Protein AF-A0A836YU12-F1 (afdb_monomer_lite)

Secondary structure (DSSP, 8-state):
-HHHHHHHHHHHHHHHHHHSS--HHHHHHHHHHHHHHHHHHHHHHHT----HHHHHHHHHHS-HHHHHHHHHHHHHHHHTT-S---EEETTEEE-

Radius of gyration: 13.33 Å; chains: 1; bounding box: 33×22×37 Å

Foldseek 3Di:
DVLLVLLLVLLLVLLLLVPDPDDPVVSVQVNVVSLVVSQVVVCVVVVHDDDSVRSVVCSVPPDPVSNVVSNVVSVVCVVVVNHDDWDQDPNDTDD

pLDDT: mean 92.49, std 4.9, range [66.62, 97.06]

Sequence (95 aa):
MFNDKIVFNYMYNLWVAVYSDLSDADVEEIGQVLLKNSKEEYNSQNDQNITDDDFIDMISEYSEDIREQAVSEAEEDIKKHRAPKFKKVDGKWNI

Structure (mmCIF, N/CA/C/O backbone):
data_AF-A0A836YU12-F1
#
_entry.id   AF-A0A836YU12-F1
#
loop_
_atom_site.group_PDB
_atom_site.id
_atom_site.type_symbol
_atom_site.label_atom_id
_atom_site.label_alt_id
_atom_site.label_comp_id
_atom_site.label_asym_id
_atom_site.label_entity_id
_atom_site.label_seq_id
_atom_site.pdbx_PDB_ins_code
_atom_site.Cartn_x
_atom_site.Cartn_y
_atom_site.Cartn_z
_atom_site.occupancy
_atom_site.B_iso_or_equiv
_atom_site.auth_seq_id
_atom_site.auth_comp_id
_atom_site.auth_asym_id
_atom_site.auth_atom_id
_atom_site.pdbx_PDB_model_num
ATOM 1 N N . MET A 1 1 ? -17.631 3.629 -2.022 1.00 66.62 1 MET A N 1
ATOM 2 C CA . MET A 1 1 ? -17.627 3.851 -0.560 1.00 66.62 1 MET A CA 1
ATOM 3 C C . MET A 1 1 ? -16.242 4.318 -0.132 1.00 66.62 1 MET A C 1
ATOM 5 O O . MET A 1 1 ? -15.282 4.069 -0.843 1.00 66.62 1 MET A O 1
ATOM 9 N N . PHE A 1 2 ? -16.117 5.036 0.984 1.00 78.00 2 PHE A N 1
ATOM 10 C CA . PHE A 1 2 ? -14.833 5.585 1.443 1.00 78.00 2 PHE A CA 1
ATOM 11 C C . PHE A 1 2 ? -13.774 4.490 1.701 1.00 78.00 2 PHE A C 1
ATOM 13 O O . PHE A 1 2 ? -12.633 4.625 1.270 1.00 78.00 2 PHE A O 1
ATOM 20 N N . ASN A 1 3 ? -14.191 3.363 2.285 1.00 89.69 3 ASN A N 1
ATOM 21 C CA . ASN A 1 3 ? -13.321 2.211 2.528 1.00 89.69 3 ASN A CA 1
ATOM 22 C C . ASN A 1 3 ? -12.827 1.556 1.224 1.00 89.69 3 ASN A C 1
ATOM 24 O O . ASN A 1 3 ? -11.670 1.152 1.169 1.00 89.69 3 ASN A O 1
ATOM 28 N N . ASP A 1 4 ? -13.624 1.566 0.143 1.00 93.50 4 ASP A N 1
ATOM 29 C CA . ASP A 1 4 ? -13.188 1.053 -1.169 1.00 93.50 4 ASP A CA 1
ATOM 30 C C . ASP A 1 4 ? -11.943 1.783 -1.662 1.00 93.50 4 ASP A C 1
ATOM 32 O O . ASP A 1 4 ? -11.049 1.162 -2.218 1.00 93.50 4 ASP A O 1
ATOM 36 N N . LYS A 1 5 ? -11.856 3.098 -1.428 1.00 94.56 5 LYS A N 1
ATOM 37 C CA . LYS A 1 5 ? -10.702 3.898 -1.845 1.00 94.56 5 LYS A CA 1
ATOM 38 C C . LYS A 1 5 ? -9.440 3.509 -1.078 1.00 94.56 5 LYS A C 1
ATOM 40 O O . LYS A 1 5 ? -8.372 3.450 -1.677 1.00 94.56 5 LYS A O 1
ATOM 45 N N . ILE A 1 6 ? -9.557 3.254 0.225 1.00 94.94 6 ILE A N 1
ATOM 46 C CA . ILE A 1 6 ? -8.421 2.832 1.055 1.00 94.94 6 ILE A CA 1
ATOM 47 C C . ILE A 1 6 ? -7.926 1.463 0.589 1.00 94.94 6 ILE A C 1
ATOM 49 O O . ILE A 1 6 ? -6.736 1.305 0.321 1.00 94.94 6 ILE A O 1
ATOM 53 N N . VAL A 1 7 ? -8.842 0.501 0.423 1.00 94.56 7 VAL A N 1
ATOM 54 C CA . VAL A 1 7 ? -8.512 -0.849 -0.060 1.00 94.56 7 VAL A CA 1
ATOM 55 C C . VAL A 1 7 ? -7.892 -0.794 -1.453 1.00 94.56 7 VAL A C 1
ATOM 57 O O . VAL A 1 7 ? -6.835 -1.381 -1.678 1.00 94.56 7 VAL A O 1
ATOM 60 N N . PHE A 1 8 ? -8.512 -0.044 -2.366 1.00 96.38 8 PHE A N 1
ATOM 61 C CA . PHE A 1 8 ? -8.018 0.147 -3.724 1.00 96.38 8 PHE A CA 1
ATOM 62 C C . PHE A 1 8 ? -6.598 0.716 -3.721 1.00 96.38 8 PHE A C 1
ATOM 64 O O . PHE A 1 8 ? -5.706 0.141 -4.334 1.00 96.38 8 PHE A O 1
ATOM 71 N N . ASN A 1 9 ? -6.360 1.813 -2.996 1.00 95.25 9 ASN A N 1
ATOM 72 C CA . ASN A 1 9 ? -5.054 2.467 -2.958 1.00 95.25 9 ASN A CA 1
ATOM 73 C C . ASN A 1 9 ? -3.971 1.569 -2.353 1.00 95.25 9 ASN A C 1
ATOM 75 O O . ASN A 1 9 ? -2.843 1.566 -2.849 1.00 95.25 9 ASN A O 1
ATOM 79 N N . TYR A 1 10 ? -4.292 0.828 -1.291 1.00 95.56 10 TYR A N 1
ATOM 80 C CA . TYR A 1 10 ? -3.361 -0.116 -0.681 1.00 95.56 10 TYR A CA 1
ATOM 81 C C . TYR A 1 10 ? -2.958 -1.207 -1.682 1.00 95.56 10 TYR A C 1
ATOM 83 O O . TYR A 1 10 ? -1.770 -1.379 -1.956 1.00 95.56 10 TYR A O 1
ATOM 91 N N . MET A 1 11 ? -3.944 -1.878 -2.286 1.00 95.75 11 MET A N 1
ATOM 92 C CA . MET A 1 11 ? -3.722 -2.964 -3.246 1.00 95.75 11 MET A CA 1
ATOM 93 C C . MET A 1 11 ? -3.003 -2.483 -4.510 1.00 95.75 11 MET A C 1
ATOM 95 O O . MET A 1 11 ? -2.032 -3.108 -4.930 1.00 95.75 11 MET A O 1
ATOM 99 N N . TYR A 1 12 ? -3.433 -1.354 -5.083 1.00 96.88 12 TYR A N 1
ATOM 100 C CA . TYR A 1 12 ? -2.832 -0.769 -6.282 1.00 96.88 12 TYR A CA 1
ATOM 101 C C . TYR A 1 12 ? -1.350 -0.475 -6.048 1.00 96.88 12 TYR A C 1
ATOM 103 O O . TYR A 1 12 ? -0.497 -0.966 -6.783 1.00 96.88 12 TYR A O 1
ATOM 111 N N . ASN A 1 13 ? -1.012 0.274 -4.993 1.00 95.81 13 ASN A N 1
ATOM 112 C CA . ASN A 1 13 ? 0.379 0.655 -4.748 1.00 95.81 13 ASN A CA 1
ATOM 113 C C . ASN A 1 13 ? 1.246 -0.551 -4.370 1.00 95.81 13 ASN A C 1
ATOM 115 O O . ASN A 1 13 ? 2.397 -0.622 -4.796 1.00 95.81 13 ASN A O 1
ATOM 119 N N . LEU A 1 14 ? 0.707 -1.523 -3.627 1.00 94.88 14 LEU A N 1
ATOM 120 C CA . LEU A 1 14 ? 1.434 -2.755 -3.327 1.00 94.88 14 LEU A CA 1
ATOM 121 C C . LEU A 1 14 ? 1.759 -3.527 -4.613 1.00 94.88 14 LEU A C 1
ATOM 123 O O . LEU A 1 14 ? 2.899 -3.947 -4.805 1.00 94.88 14 LEU A O 1
ATOM 127 N N . TRP A 1 15 ? 0.794 -3.652 -5.527 1.00 95.38 15 TRP A N 1
ATOM 128 C CA . TRP A 1 15 ? 1.002 -4.317 -6.812 1.00 95.38 15 TRP A CA 1
ATOM 129 C C . TRP A 1 15 ? 2.017 -3.579 -7.688 1.00 95.38 15 TRP A C 1
ATOM 131 O O . TRP A 1 15 ? 2.911 -4.203 -8.260 1.00 95.38 15 TRP A O 1
ATOM 141 N N . VAL A 1 16 ? 1.958 -2.242 -7.736 1.00 95.38 16 VAL A N 1
ATOM 142 C CA . VAL A 1 16 ? 2.972 -1.447 -8.444 1.00 95.38 16 VAL A CA 1
ATOM 143 C C . VAL A 1 16 ? 4.363 -1.681 -7.856 1.00 95.38 16 VAL A C 1
ATOM 145 O O . VAL A 1 16 ? 5.317 -1.797 -8.623 1.00 95.38 16 VAL A O 1
ATOM 148 N N . ALA A 1 17 ? 4.504 -1.785 -6.532 1.00 93.31 17 ALA A N 1
ATOM 149 C CA . ALA A 1 17 ? 5.796 -2.045 -5.896 1.00 93.31 17 ALA A CA 1
ATOM 150 C C . ALA A 1 17 ? 6.349 -3.425 -6.281 1.00 93.31 17 ALA A C 1
ATOM 152 O O . ALA A 1 17 ? 7.505 -3.515 -6.684 1.00 93.31 17 ALA A O 1
ATOM 153 N N . VAL A 1 18 ? 5.511 -4.466 -6.238 1.00 92.69 18 VAL A N 1
ATOM 154 C CA . VAL A 1 18 ? 5.883 -5.851 -6.589 1.00 92.69 18 VAL A CA 1
ATOM 155 C C . VAL A 1 18 ? 6.356 -5.976 -8.040 1.00 92.69 18 VAL A C 1
ATOM 157 O O . VAL A 1 18 ? 7.289 -6.720 -8.324 1.00 92.69 18 VAL A O 1
ATOM 160 N N . TYR A 1 19 ? 5.732 -5.247 -8.964 1.00 89.75 19 TYR A N 1
ATOM 161 C CA . TYR A 1 19 ? 6.085 -5.281 -10.388 1.00 89.75 19 TYR A CA 1
ATOM 162 C C . TYR A 1 19 ? 7.104 -4.214 -10.802 1.00 89.75 19 TYR A C 1
ATOM 164 O O . TYR A 1 19 ? 7.480 -4.131 -11.976 1.00 89.75 19 TYR A O 1
ATOM 172 N N . SER A 1 20 ? 7.548 -3.382 -9.861 1.00 85.31 20 SER A N 1
ATOM 173 C CA . SER A 1 20 ? 8.642 -2.447 -10.094 1.00 85.31 20 SER A CA 1
ATOM 174 C C . SER A 1 20 ? 9.983 -3.176 -10.032 1.00 85.31 20 SER A C 1
ATOM 176 O O . SER A 1 20 ? 10.123 -4.198 -9.371 1.00 85.31 20 SER A O 1
ATOM 178 N N . ASP A 1 21 ? 10.994 -2.628 -10.707 1.00 85.25 21 ASP A N 1
ATOM 179 C CA . ASP A 1 21 ? 12.381 -3.119 -10.677 1.00 85.25 21 ASP A CA 1
ATOM 180 C C . ASP A 1 21 ? 13.052 -2.765 -9.330 1.00 85.25 21 ASP A C 1
ATOM 182 O O . ASP A 1 21 ? 13.943 -1.916 -9.251 1.00 85.25 21 ASP A O 1
ATOM 186 N N . LEU A 1 22 ? 12.518 -3.333 -8.247 1.00 88.31 22 LEU A N 1
ATOM 187 C CA . LEU A 1 22 ? 12.917 -3.146 -6.852 1.00 88.31 22 LEU A CA 1
ATOM 188 C C . LEU A 1 22 ? 13.402 -4.476 -6.270 1.00 88.31 22 LEU A C 1
ATOM 190 O O . LEU A 1 22 ? 13.045 -5.548 -6.754 1.00 88.31 22 LEU A O 1
ATOM 194 N N . SER A 1 23 ? 14.221 -4.414 -5.219 1.00 92.19 23 SER A N 1
ATOM 195 C CA . SER A 1 23 ? 14.612 -5.626 -4.496 1.00 92.19 23 SER A CA 1
ATOM 196 C C . SER A 1 23 ? 13.486 -6.115 -3.582 1.00 92.19 23 SER A C 1
ATOM 198 O O . SER A 1 23 ? 12.696 -5.307 -3.097 1.00 92.19 23 SER A O 1
ATOM 200 N N . ASP A 1 24 ? 13.456 -7.413 -3.268 1.00 93.44 24 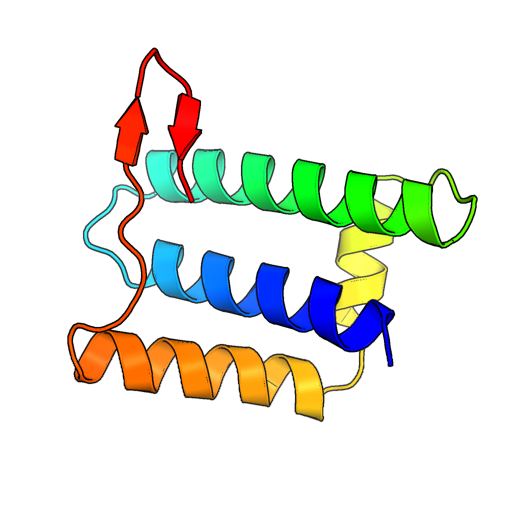ASP A N 1
ATOM 201 C CA . ASP A 1 24 ? 12.473 -7.983 -2.330 1.00 93.44 24 ASP A CA 1
ATOM 202 C C . ASP A 1 24 ? 12.459 -7.243 -0.980 1.00 93.44 24 ASP A C 1
ATOM 204 O O . ASP A 1 24 ? 11.398 -6.979 -0.420 1.00 93.44 24 ASP A O 1
ATOM 208 N N . ALA A 1 25 ? 13.636 -6.839 -0.487 1.00 93.69 25 ALA A N 1
ATOM 209 C CA . ALA A 1 25 ? 13.770 -6.082 0.757 1.00 93.69 25 ALA A CA 1
ATOM 210 C C . ALA A 1 25 ? 13.163 -4.670 0.659 1.00 93.69 25 ALA A C 1
ATOM 212 O O . ALA A 1 25 ? 12.558 -4.189 1.617 1.00 93.69 25 ALA A O 1
ATOM 213 N N . ASP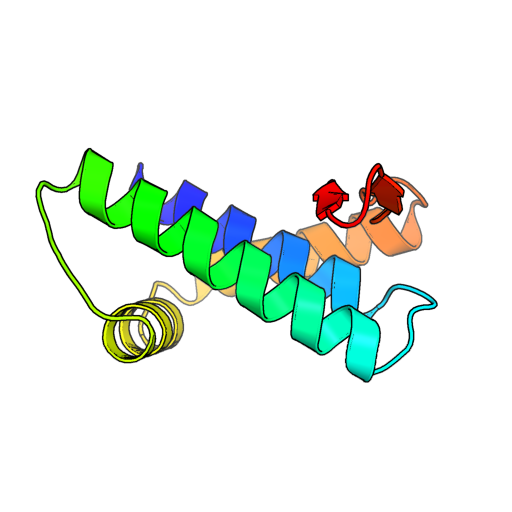 A 1 26 ? 13.302 -4.007 -0.494 1.00 93.62 26 ASP A N 1
ATOM 214 C CA . ASP A 1 26 ? 12.675 -2.704 -0.733 1.00 93.62 26 ASP A CA 1
ATOM 215 C C . ASP A 1 26 ? 11.152 -2.841 -0.828 1.00 93.62 26 ASP A C 1
ATOM 217 O O . ASP A 1 26 ? 10.424 -2.027 -0.259 1.00 93.62 26 ASP A O 1
ATOM 221 N N . VAL A 1 27 ? 10.662 -3.883 -1.510 1.00 93.56 27 VAL A N 1
ATOM 222 C CA . VAL A 1 27 ? 9.226 -4.180 -1.622 1.00 93.56 27 VAL A CA 1
ATOM 223 C C . VAL A 1 27 ? 8.622 -4.460 -0.246 1.00 93.56 27 VAL A C 1
ATOM 225 O O . VAL A 1 27 ? 7.552 -3.935 0.059 1.00 93.56 27 VAL A O 1
ATOM 228 N N . GLU A 1 28 ? 9.310 -5.214 0.614 1.00 94.06 28 GLU A N 1
ATOM 229 C CA . GLU A 1 28 ? 8.874 -5.466 1.991 1.00 94.06 28 GLU A CA 1
ATOM 230 C C . GLU A 1 28 ? 8.801 -4.167 2.814 1.00 94.06 28 GLU A C 1
ATOM 232 O O . GLU A 1 28 ? 7.792 -3.907 3.476 1.00 94.06 28 GLU A O 1
ATOM 237 N N . GLU A 1 29 ? 9.818 -3.300 2.730 1.00 94.50 29 GLU A N 1
ATOM 238 C CA . GLU A 1 29 ? 9.821 -2.007 3.428 1.00 94.50 29 GLU A CA 1
ATOM 239 C C . GLU A 1 29 ? 8.688 -1.090 2.932 1.00 94.50 29 GLU A C 1
ATOM 241 O O . GLU A 1 29 ? 8.003 -0.455 3.738 1.00 94.50 29 GLU A O 1
ATOM 246 N N . ILE A 1 30 ? 8.445 -1.043 1.619 1.00 94.38 30 ILE A N 1
ATOM 247 C CA . ILE A 1 30 ? 7.327 -0.293 1.026 1.00 94.38 30 ILE A CA 1
ATOM 248 C C . ILE A 1 30 ? 5.988 -0.865 1.494 1.00 94.38 30 ILE A C 1
ATOM 250 O O . ILE A 1 30 ? 5.106 -0.100 1.885 1.00 94.38 30 ILE A O 1
ATOM 254 N N . GLY A 1 31 ? 5.838 -2.191 1.500 1.00 94.19 31 GLY A N 1
ATOM 255 C CA . GLY A 1 31 ? 4.630 -2.874 1.958 1.00 94.19 31 GLY A CA 1
ATOM 256 C C . GLY A 1 31 ? 4.280 -2.521 3.404 1.00 94.19 31 GLY A C 1
ATOM 257 O O . GLY A 1 31 ? 3.131 -2.190 3.695 1.00 94.19 31 GLY A O 1
ATOM 258 N N . GLN A 1 32 ? 5.277 -2.486 4.292 1.00 94.31 32 GLN A N 1
ATOM 259 C CA . GLN A 1 32 ? 5.118 -2.060 5.689 1.00 94.31 32 GLN A CA 1
ATOM 260 C C . GLN A 1 32 ? 4.669 -0.594 5.803 1.00 94.31 32 GLN A C 1
ATOM 262 O O . GLN A 1 32 ? 3.785 -0.266 6.599 1.00 94.31 32 GLN A O 1
ATOM 267 N N . VAL A 1 33 ? 5.235 0.304 4.988 1.00 94.62 33 VAL A N 1
ATOM 268 C CA . VAL A 1 33 ? 4.830 1.722 4.956 1.00 94.62 33 VAL A CA 1
ATOM 269 C C . VAL A 1 33 ? 3.393 1.876 4.448 1.00 94.62 33 VAL A C 1
ATOM 271 O O . VAL A 1 33 ? 2.607 2.608 5.052 1.00 94.62 33 VAL A O 1
ATOM 274 N N . LEU A 1 34 ? 3.032 1.178 3.369 1.00 95.25 34 LEU A N 1
ATOM 275 C CA . LEU A 1 34 ? 1.683 1.181 2.800 1.00 95.25 34 LEU A CA 1
ATOM 276 C C . LEU A 1 34 ? 0.646 0.667 3.795 1.00 95.25 34 LEU A C 1
ATOM 278 O O . LEU A 1 34 ? -0.400 1.298 3.964 1.00 95.25 34 LEU A O 1
ATOM 282 N N . LEU A 1 35 ? 0.949 -0.448 4.458 1.00 95.25 35 LEU A N 1
ATOM 283 C CA . LEU A 1 35 ? 0.094 -1.060 5.468 1.00 95.25 35 LEU A CA 1
ATOM 284 C C . LEU A 1 35 ? -0.170 -0.080 6.607 1.00 95.25 35 LEU A C 1
ATOM 286 O O . LEU A 1 35 ? -1.324 0.231 6.905 1.00 95.25 35 LEU A O 1
ATOM 290 N N . LYS A 1 36 ? 0.900 0.482 7.177 1.00 95.12 36 LYS A N 1
ATOM 291 C CA . LYS A 1 36 ? 0.800 1.452 8.263 1.00 95.12 36 LYS A CA 1
ATOM 292 C C . LYS A 1 36 ? -0.050 2.661 7.869 1.00 95.12 36 LYS A C 1
ATOM 294 O O . LYS A 1 36 ? -0.979 2.999 8.596 1.00 95.12 36 LYS A O 1
ATOM 299 N N . ASN A 1 37 ? 0.241 3.283 6.726 1.00 94.44 37 ASN A N 1
ATOM 300 C CA . ASN A 1 37 ? -0.468 4.482 6.275 1.00 94.44 37 ASN A CA 1
ATOM 301 C C . ASN A 1 37 ? -1.957 4.199 6.017 1.00 94.44 37 ASN A C 1
ATOM 303 O O . ASN A 1 37 ? -2.811 4.969 6.448 1.00 94.44 37 ASN A O 1
ATOM 307 N N . SER A 1 38 ? -2.269 3.086 5.348 1.00 95.56 38 SER A N 1
ATOM 308 C CA . SER A 1 38 ? -3.649 2.733 4.981 1.00 95.56 38 SER A CA 1
ATOM 309 C C . SER A 1 38 ? -4.480 2.352 6.207 1.00 95.56 38 SER A C 1
ATOM 311 O O . SER A 1 38 ? -5.635 2.760 6.327 1.00 95.56 38 SER A O 1
ATOM 313 N N . LYS A 1 39 ? -3.878 1.633 7.162 1.00 96.06 39 LYS A N 1
ATOM 314 C CA . LYS A 1 39 ? -4.492 1.326 8.457 1.00 96.06 39 LYS A CA 1
ATOM 315 C C . LYS A 1 39 ? -4.728 2.588 9.286 1.00 96.06 39 LYS A C 1
ATOM 317 O O . LYS A 1 39 ? -5.803 2.743 9.858 1.00 96.06 39 LYS A O 1
ATOM 322 N N . GLU A 1 40 ? -3.748 3.489 9.372 1.00 95.94 40 GLU A N 1
ATOM 323 C CA . GLU A 1 40 ? -3.898 4.765 10.088 1.00 95.94 40 GLU A CA 1
ATOM 324 C C . GLU A 1 40 ? -5.009 5.626 9.467 1.00 95.94 40 GLU A C 1
ATOM 326 O O . GLU A 1 40 ? -5.831 6.179 10.201 1.00 95.94 40 GLU A O 1
ATOM 331 N N . GLU A 1 41 ? -5.095 5.680 8.133 1.00 95.69 41 GLU A N 1
ATOM 332 C CA . GLU A 1 41 ? -6.191 6.348 7.423 1.00 95.69 41 GLU A CA 1
ATOM 333 C C . GLU A 1 41 ? -7.544 5.700 7.751 1.00 95.69 41 GLU A C 1
ATOM 335 O O . GLU A 1 41 ? -8.490 6.404 8.110 1.00 95.69 41 GLU A O 1
ATOM 340 N N . TYR A 1 42 ? -7.634 4.368 7.709 1.00 95.25 42 TYR A N 1
ATOM 341 C CA . TYR A 1 42 ? -8.851 3.634 8.056 1.00 95.25 42 TYR A CA 1
ATOM 342 C C . TYR A 1 42 ? -9.301 3.902 9.497 1.00 95.25 42 TYR A C 1
ATOM 344 O O . TYR A 1 42 ? -10.461 4.257 9.724 1.00 95.25 42 TYR A O 1
ATOM 352 N N . ASN A 1 43 ? -8.384 3.786 10.460 1.00 95.69 43 ASN A N 1
ATOM 353 C CA . ASN A 1 43 ? -8.642 4.024 11.879 1.00 95.69 43 ASN A CA 1
ATOM 354 C C . ASN A 1 43 ? -9.120 5.454 12.130 1.00 95.69 43 ASN A C 1
ATOM 356 O O . ASN A 1 43 ? -10.136 5.657 12.794 1.00 95.69 43 ASN A O 1
ATOM 360 N N . SER A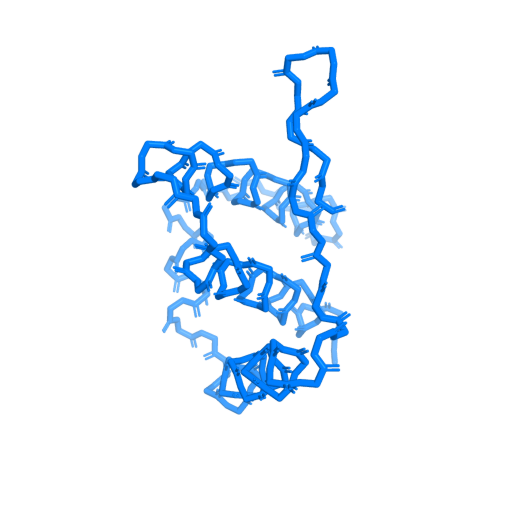 1 44 ? -8.438 6.442 11.543 1.00 95.38 44 SER A N 1
ATOM 361 C CA . SER A 1 44 ? -8.798 7.853 11.697 1.00 95.38 44 SER A CA 1
ATOM 362 C C . SER A 1 44 ? -10.189 8.175 11.152 1.00 95.38 44 SER A C 1
ATOM 364 O O . SER A 1 44 ? -10.832 9.097 11.646 1.00 95.38 44 SER A O 1
ATOM 366 N N . GLN A 1 45 ? -10.631 7.481 10.109 1.00 92.94 45 GLN A N 1
ATOM 367 C CA . GLN A 1 45 ? -11.869 7.805 9.396 1.00 92.94 45 GLN A CA 1
ATOM 368 C C . GLN A 1 45 ? -13.076 7.029 9.921 1.00 92.94 45 GLN A C 1
ATOM 370 O O . GLN A 1 45 ? -14.209 7.481 9.772 1.00 92.94 45 GLN A O 1
ATOM 375 N N . ASN A 1 46 ? -12.836 5.880 10.555 1.00 92.31 46 ASN A N 1
ATOM 376 C CA . ASN A 1 46 ? -13.874 5.025 11.129 1.00 92.31 46 ASN A CA 1
ATOM 377 C C . ASN A 1 46 ? -13.927 5.088 12.669 1.00 92.31 46 ASN A C 1
ATOM 379 O O . ASN A 1 46 ? -14.713 4.357 13.271 1.00 92.31 46 ASN A O 1
ATOM 383 N N . ASP A 1 47 ? -13.102 5.934 13.302 1.00 93.31 47 ASP A N 1
ATOM 384 C CA . ASP A 1 47 ? -12.928 6.007 14.764 1.00 93.31 47 ASP A CA 1
ATOM 385 C C . ASP A 1 47 ? -12.649 4.616 15.369 1.00 93.31 47 ASP A C 1
ATOM 387 O O . ASP A 1 47 ? -13.305 4.149 16.300 1.00 93.31 47 ASP A O 1
ATOM 391 N N . GLN A 1 48 ? -11.710 3.901 14.742 1.00 93.19 48 GLN A N 1
ATOM 392 C CA . GLN A 1 48 ? -11.291 2.549 15.114 1.00 93.19 48 GLN A CA 1
ATOM 393 C C . GLN A 1 48 ? -9.831 2.544 15.574 1.00 93.19 48 GLN A C 1
ATOM 395 O O . GLN A 1 48 ? -9.085 3.503 15.379 1.00 93.19 48 GLN A O 1
ATOM 400 N N . ASN A 1 49 ? -9.408 1.429 16.165 1.00 94.94 49 ASN A N 1
ATOM 401 C CA . ASN A 1 49 ? -8.005 1.177 16.478 1.00 94.94 49 ASN A CA 1
ATOM 402 C C . ASN A 1 49 ? -7.659 -0.292 16.217 1.00 94.94 49 ASN A C 1
ATOM 404 O O . ASN A 1 49 ? -7.354 -1.041 17.146 1.00 94.94 49 ASN A O 1
ATOM 408 N N . ILE A 1 50 ? -7.782 -0.706 14.956 1.00 95.25 50 ILE A N 1
ATOM 409 C CA . ILE A 1 50 ? -7.461 -2.072 14.538 1.00 95.25 50 ILE A CA 1
ATOM 410 C C . ILE A 1 50 ? -5.949 -2.261 14.386 1.00 95.25 50 ILE A C 1
ATOM 412 O O . ILE A 1 50 ? -5.208 -1.291 14.170 1.00 95.25 50 ILE A O 1
ATOM 416 N N . THR A 1 51 ? -5.496 -3.503 14.522 1.00 96.75 51 THR A N 1
ATOM 417 C CA . THR A 1 51 ? -4.089 -3.886 14.359 1.00 96.75 51 THR A CA 1
ATOM 418 C C . THR A 1 51 ? -3.700 -4.027 12.883 1.00 96.75 51 THR A C 1
ATOM 420 O O . THR A 1 51 ? -4.531 -3.889 11.988 1.00 96.75 51 THR A O 1
ATOM 423 N N . ASP A 1 52 ? -2.408 -4.246 12.618 1.00 95.31 52 ASP A N 1
ATOM 424 C CA . ASP A 1 52 ? -1.929 -4.552 11.264 1.00 95.31 52 ASP A CA 1
ATOM 425 C C . ASP A 1 52 ? -2.540 -5.860 10.739 1.00 95.31 52 ASP A C 1
ATOM 427 O O . ASP A 1 52 ? -3.021 -5.887 9.608 1.00 95.31 52 ASP A O 1
ATOM 431 N N . ASP A 1 53 ? -2.601 -6.892 11.586 1.00 96.00 53 ASP A N 1
ATOM 432 C CA . ASP A 1 53 ? -3.202 -8.188 11.251 1.00 96.00 53 ASP A CA 1
ATOM 433 C C . ASP A 1 53 ? -4.700 -8.039 10.949 1.00 96.00 53 ASP A C 1
ATOM 435 O O . ASP A 1 53 ? -5.162 -8.479 9.901 1.00 96.00 53 ASP A O 1
ATOM 439 N N . ASP A 1 54 ? -5.441 -7.306 11.791 1.00 96.25 54 ASP A N 1
ATOM 440 C CA . ASP A 1 54 ? -6.870 -7.042 11.560 1.00 96.25 54 ASP A CA 1
ATOM 441 C C . ASP A 1 54 ? -7.112 -6.302 10.233 1.00 96.25 54 ASP A C 1
ATOM 443 O O . ASP A 1 54 ? -8.099 -6.552 9.539 1.00 96.25 54 ASP A O 1
ATOM 447 N N . PHE A 1 55 ? -6.232 -5.359 9.875 1.00 95.25 55 PHE A N 1
ATOM 448 C CA . PHE A 1 55 ? -6.344 -4.637 8.610 1.00 95.25 55 PHE A CA 1
ATOM 449 C C . PHE A 1 55 ? -6.054 -5.562 7.424 1.00 95.25 55 PHE A C 1
ATOM 451 O O . PHE A 1 55 ? -6.784 -5.516 6.437 1.00 95.25 55 PHE A O 1
ATOM 458 N N . ILE A 1 56 ? -5.036 -6.423 7.509 1.00 94.12 56 ILE A N 1
ATOM 459 C CA . ILE A 1 56 ? -4.733 -7.413 6.465 1.00 94.12 56 ILE A CA 1
ATOM 460 C C . ILE A 1 56 ? -5.901 -8.384 6.284 1.00 94.12 56 ILE A C 1
ATOM 462 O O . ILE A 1 56 ? -6.298 -8.639 5.144 1.00 94.12 56 ILE A O 1
ATOM 466 N N . ASP A 1 57 ? -6.480 -8.884 7.373 1.00 95.44 57 ASP A N 1
ATOM 467 C CA . ASP A 1 57 ? -7.642 -9.773 7.334 1.00 95.44 57 ASP A CA 1
ATOM 468 C C . ASP A 1 57 ? -8.843 -9.061 6.699 1.00 95.44 57 ASP A C 1
ATOM 470 O O . ASP A 1 57 ? -9.460 -9.579 5.766 1.00 95.44 57 ASP A O 1
ATOM 474 N N . MET A 1 58 ? -9.104 -7.811 7.094 1.00 93.88 58 MET A N 1
ATOM 475 C CA . MET A 1 58 ? -10.152 -6.985 6.493 1.00 93.88 58 MET A CA 1
ATOM 476 C C . MET A 1 58 ? -9.948 -6.805 4.983 1.00 93.88 58 MET A C 1
ATOM 478 O O . MET A 1 58 ? -10.903 -6.947 4.224 1.00 93.88 58 MET A O 1
ATOM 482 N N . ILE A 1 59 ? -8.730 -6.502 4.524 1.00 93.12 59 ILE A N 1
ATOM 483 C CA . ILE A 1 59 ? -8.413 -6.400 3.090 1.00 93.12 59 ILE A CA 1
ATOM 484 C C . ILE A 1 59 ? -8.582 -7.764 2.402 1.00 93.12 59 ILE A C 1
ATOM 486 O O . ILE A 1 59 ? -9.074 -7.833 1.275 1.00 93.12 59 ILE A O 1
ATOM 490 N N . SER A 1 60 ? -8.212 -8.857 3.067 1.00 90.25 60 SER A N 1
ATOM 491 C CA . SER A 1 60 ? -8.304 -10.230 2.548 1.00 90.25 60 SER A CA 1
ATOM 492 C C . SER A 1 60 ? -9.748 -10.720 2.390 1.00 90.25 60 SER A C 1
ATOM 494 O O . SER A 1 60 ? -10.022 -11.562 1.530 1.00 90.25 60 SER A O 1
ATOM 496 N N . GLU A 1 61 ? -10.680 -10.140 3.135 1.00 91.62 61 GLU A N 1
ATOM 497 C CA . GLU A 1 61 ? -12.115 -10.426 3.054 1.00 91.62 61 GLU A CA 1
ATOM 498 C C . GLU A 1 61 ? -12.915 -9.310 2.356 1.00 91.62 61 GLU A C 1
ATOM 500 O O . GLU A 1 61 ? -14.125 -9.441 2.157 1.00 91.62 61 GLU A O 1
ATOM 505 N N . TYR A 1 62 ? -12.258 -8.214 1.955 1.00 92.12 62 TYR A N 1
ATOM 506 C CA . TYR A 1 62 ? -12.917 -7.093 1.287 1.00 92.12 62 TYR A CA 1
ATOM 507 C C . TYR A 1 62 ? -13.418 -7.471 -0.111 1.00 92.12 62 TYR A C 1
ATOM 509 O O . TYR A 1 62 ? -12.934 -8.419 -0.732 1.00 92.12 62 TYR A O 1
ATOM 517 N N . SER A 1 63 ? -14.366 -6.676 -0.623 1.00 91.94 63 SER A N 1
ATOM 518 C CA . SER A 1 63 ? -14.994 -6.860 -1.937 1.00 91.94 63 SER A CA 1
ATOM 519 C C . SER A 1 63 ? -13.978 -7.231 -3.018 1.00 91.94 63 SER A C 1
ATOM 521 O O . SER A 1 63 ? -13.090 -6.437 -3.336 1.00 91.94 63 SER A O 1
ATOM 523 N N . GLU A 1 64 ? -14.150 -8.419 -3.603 1.00 92.06 64 GLU A N 1
ATOM 524 C CA . GLU A 1 64 ? -13.289 -8.957 -4.659 1.00 92.06 64 GLU A CA 1
ATOM 525 C C . GLU A 1 64 ? -13.170 -7.978 -5.830 1.00 92.06 64 GLU A C 1
ATOM 527 O O . GLU A 1 64 ? -12.051 -7.612 -6.177 1.00 92.06 64 GLU A O 1
ATOM 532 N N . ASP A 1 65 ? -14.294 -7.417 -6.291 1.00 94.75 65 ASP A N 1
ATOM 533 C CA . ASP A 1 65 ? -14.346 -6.414 -7.363 1.00 94.75 65 ASP A CA 1
ATOM 534 C C . ASP A 1 65 ? -13.359 -5.250 -7.164 1.00 94.75 65 ASP A C 1
ATOM 536 O O . ASP A 1 65 ? -12.670 -4.847 -8.097 1.00 94.75 65 ASP A O 1
ATOM 540 N N . ILE A 1 66 ? -13.251 -4.709 -5.943 1.00 95.06 66 ILE A N 1
ATOM 541 C CA . ILE A 1 66 ? -12.365 -3.570 -5.654 1.00 95.06 66 ILE A CA 1
ATOM 542 C C . ILE A 1 66 ? -10.897 -3.992 -5.711 1.00 95.06 66 ILE A C 1
ATOM 544 O O . ILE A 1 66 ? -10.047 -3.240 -6.192 1.00 95.06 66 ILE A O 1
ATOM 548 N N . ARG A 1 67 ? -10.587 -5.197 -5.228 1.00 93.50 67 ARG A N 1
ATOM 549 C CA . ARG A 1 67 ? -9.220 -5.729 -5.221 1.00 93.50 67 ARG A CA 1
ATOM 550 C C . ARG A 1 67 ? -8.764 -6.096 -6.625 1.00 93.50 67 ARG A C 1
ATOM 552 O O . ARG A 1 67 ? -7.651 -5.740 -7.003 1.00 93.50 67 ARG A O 1
ATOM 559 N N . GLU A 1 68 ? -9.626 -6.743 -7.402 1.00 95.06 68 GLU A N 1
ATOM 560 C CA . GLU A 1 68 ? -9.367 -7.059 -8.806 1.00 95.06 68 GLU A CA 1
ATOM 561 C 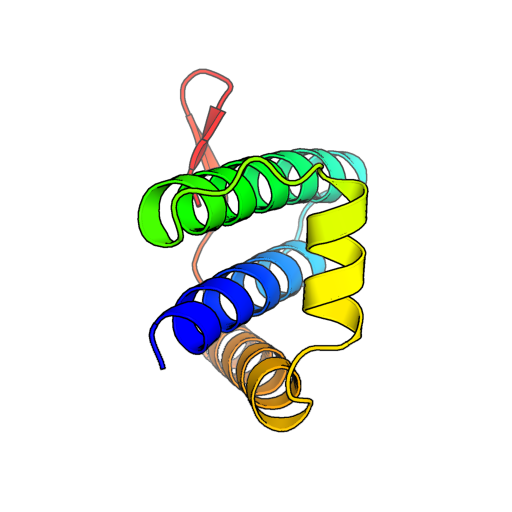C . GLU A 1 68 ? -9.215 -5.791 -9.644 1.00 95.06 68 GLU A C 1
ATOM 563 O O . GLU A 1 68 ? -8.293 -5.699 -10.454 1.00 95.06 68 GLU A O 1
ATOM 568 N N . GLN A 1 69 ? -10.060 -4.782 -9.412 1.00 96.38 69 GLN A N 1
ATOM 569 C CA . GLN A 1 69 ? -9.940 -3.492 -10.084 1.00 96.38 69 GLN A CA 1
ATOM 570 C C . GLN A 1 69 ? -8.586 -2.836 -9.785 1.00 96.38 69 GLN A C 1
ATOM 572 O O . GLN A 1 69 ? -7.914 -2.382 -10.709 1.00 96.38 69 GLN A O 1
ATOM 577 N N . ALA A 1 70 ? -8.151 -2.823 -8.522 1.00 96.31 70 ALA A N 1
ATOM 578 C CA . ALA A 1 70 ? -6.862 -2.254 -8.131 1.00 96.31 70 ALA A CA 1
ATOM 579 C C . ALA A 1 70 ? -5.678 -2.944 -8.824 1.00 96.31 70 ALA A C 1
ATOM 581 O O . ALA A 1 70 ? -4.784 -2.268 -9.335 1.00 96.31 70 ALA A O 1
ATOM 582 N N . VAL A 1 71 ? -5.697 -4.279 -8.885 1.00 94.88 71 VAL A N 1
ATOM 583 C CA . VAL A 1 71 ? -4.682 -5.075 -9.591 1.00 94.88 71 VAL A CA 1
ATOM 584 C C . VAL A 1 71 ? -4.708 -4.778 -11.090 1.00 94.88 71 VAL A C 1
ATOM 586 O O . VAL A 1 71 ? -3.674 -4.451 -11.668 1.00 94.88 71 VAL A O 1
ATOM 589 N N . SER A 1 72 ? -5.887 -4.817 -11.715 1.00 96.19 72 SER A N 1
ATOM 590 C CA . SER A 1 72 ? -6.040 -4.566 -13.151 1.00 96.19 72 SER A CA 1
ATOM 591 C C . SER A 1 72 ? -5.567 -3.165 -13.549 1.00 96.19 72 SER A C 1
ATOM 593 O O . SER A 1 72 ? -4.899 -3.013 -14.573 1.00 96.19 72 SER A O 1
ATOM 595 N N . GLU A 1 73 ? -5.898 -2.135 -12.767 1.00 97.06 73 GLU A N 1
ATOM 596 C CA . GLU A 1 73 ? -5.459 -0.762 -13.036 1.00 97.06 73 GLU A CA 1
ATOM 597 C C . GLU A 1 73 ? -3.947 -0.606 -12.845 1.00 97.06 73 GLU A C 1
ATOM 599 O O . GLU A 1 73 ? -3.286 0.022 -13.675 1.00 97.06 73 GLU A O 1
ATOM 604 N N . ALA A 1 74 ? -3.375 -1.223 -11.806 1.00 96.00 74 ALA A N 1
ATOM 605 C CA . ALA A 1 74 ? -1.932 -1.219 -11.591 1.00 96.00 74 ALA A CA 1
ATOM 606 C C . ALA A 1 74 ? -1.191 -1.860 -12.774 1.00 96.00 74 ALA A C 1
ATOM 608 O O . ALA A 1 74 ? -0.258 -1.263 -13.315 1.00 96.00 74 ALA A O 1
ATOM 609 N N . GLU A 1 75 ? -1.625 -3.038 -13.230 1.00 94.69 75 GLU A N 1
ATOM 610 C CA . GLU A 1 75 ? -1.035 -3.719 -14.389 1.00 94.69 75 GLU A CA 1
ATOM 611 C C . GLU A 1 75 ? -1.129 -2.884 -15.671 1.00 94.69 75 GLU A C 1
ATOM 613 O O . GLU A 1 75 ? -0.161 -2.789 -16.439 1.00 94.69 75 GLU A O 1
ATOM 618 N N . GLU A 1 76 ? -2.281 -2.255 -15.909 1.00 96.06 76 GLU A N 1
ATOM 619 C CA . GLU A 1 76 ? -2.486 -1.391 -17.066 1.00 96.06 76 GLU A CA 1
ATOM 620 C C . GLU A 1 76 ? -1.548 -0.178 -17.037 1.00 96.06 76 GLU A C 1
ATOM 622 O O . GLU A 1 76 ? -0.924 0.154 -18.055 1.00 96.06 76 GLU A O 1
ATOM 627 N N . ASP A 1 77 ? -1.400 0.461 -15.881 1.00 95.12 77 ASP A N 1
ATOM 628 C CA . ASP A 1 77 ? -0.534 1.622 -15.711 1.00 95.12 77 ASP A CA 1
ATOM 629 C C . ASP A 1 77 ? 0.950 1.266 -15.783 1.00 95.12 77 ASP A C 1
ATOM 631 O O . ASP A 1 77 ? 1.725 2.016 -16.387 1.00 95.12 77 ASP A O 1
ATOM 635 N N . ILE A 1 78 ? 1.364 0.112 -15.258 1.00 92.50 78 ILE A N 1
ATOM 636 C CA . ILE A 1 78 ? 2.729 -0.407 -15.426 1.00 92.50 78 ILE A CA 1
ATOM 637 C C . ILE A 1 78 ? 3.019 -0.584 -16.918 1.00 92.50 78 ILE A C 1
ATOM 639 O O . ILE A 1 78 ? 4.006 -0.049 -17.434 1.00 92.50 78 ILE A O 1
ATOM 643 N N . LYS A 1 79 ? 2.117 -1.260 -17.641 1.00 92.88 79 LYS A N 1
ATOM 644 C CA . LYS A 1 79 ? 2.237 -1.501 -19.085 1.00 92.88 79 LYS A CA 1
ATOM 645 C C . LYS A 1 79 ? 2.288 -0.205 -19.894 1.00 92.88 79 LYS A C 1
ATOM 647 O O . LYS A 1 79 ? 2.964 -0.143 -20.920 1.00 92.88 79 LYS A O 1
ATOM 652 N N . LYS A 1 80 ? 1.573 0.833 -19.456 1.00 95.19 80 LYS A N 1
ATOM 653 C CA . LYS A 1 80 ? 1.549 2.159 -20.094 1.00 95.19 80 LYS A CA 1
ATOM 654 C C . LYS A 1 80 ? 2.655 3.100 -19.604 1.00 95.19 80 LYS A C 1
ATOM 656 O O . LYS A 1 80 ? 2.690 4.244 -20.058 1.00 95.19 80 LYS A O 1
ATOM 661 N N . HIS A 1 81 ? 3.542 2.652 -18.711 1.00 90.00 81 HIS A N 1
ATOM 662 C CA . HIS A 1 81 ? 4.560 3.477 -18.048 1.00 90.00 81 HIS A CA 1
ATOM 663 C C . HIS A 1 81 ? 3.981 4.705 -17.319 1.00 90.00 81 HIS A C 1
ATOM 665 O O . HIS A 1 81 ? 4.596 5.774 -17.291 1.00 90.00 81 HIS A O 1
ATOM 671 N N . ARG A 1 82 ? 2.778 4.557 -16.758 1.00 90.88 82 ARG A N 1
ATOM 672 C CA . ARG A 1 82 ? 2.042 5.574 -15.993 1.00 90.88 82 ARG A CA 1
ATOM 673 C C . ARG A 1 82 ? 2.019 5.309 -14.493 1.00 90.88 82 ARG A C 1
ATOM 675 O O . ARG A 1 82 ? 1.665 6.218 -13.751 1.00 90.88 82 ARG A O 1
ATOM 682 N N . ALA A 1 83 ? 2.418 4.111 -14.070 1.00 89.94 83 ALA A N 1
ATOM 683 C CA . ALA A 1 83 ? 2.437 3.750 -12.663 1.00 89.94 83 ALA A CA 1
ATOM 684 C C . ALA A 1 83 ? 3.356 4.686 -11.849 1.00 89.94 83 ALA A C 1
ATOM 686 O O . ALA A 1 83 ? 4.386 5.148 -12.371 1.00 89.94 83 ALA A O 1
ATOM 687 N N . PRO A 1 84 ? 3.007 4.980 -10.582 1.00 87.75 84 PRO A N 1
ATOM 688 C CA . PRO A 1 84 ? 3.856 5.765 -9.697 1.00 87.75 84 PRO A CA 1
ATOM 689 C C . PRO A 1 84 ? 5.218 5.090 -9.508 1.00 87.75 84 PRO A C 1
ATOM 691 O O . PRO A 1 84 ? 5.373 3.878 -9.645 1.00 87.75 84 PRO A O 1
ATOM 694 N N . LYS A 1 85 ? 6.239 5.900 -9.217 1.00 87.62 85 LYS A N 1
ATOM 695 C CA . LYS A 1 85 ? 7.599 5.411 -8.971 1.00 87.62 85 LYS A CA 1
ATOM 696 C C . LYS A 1 85 ? 7.948 5.593 -7.509 1.00 87.62 85 LYS A C 1
ATOM 698 O O . LYS A 1 85 ? 8.088 6.730 -7.062 1.00 87.62 85 LYS A O 1
ATOM 703 N N . PHE A 1 86 ? 8.216 4.489 -6.830 1.00 90.31 86 PHE A N 1
ATOM 704 C CA . PHE A 1 86 ? 8.716 4.510 -5.465 1.00 90.31 86 PHE A CA 1
ATOM 705 C C . PHE A 1 86 ? 10.126 5.085 -5.423 1.00 90.31 86 PHE A C 1
ATOM 707 O O . PHE A 1 86 ? 11.014 4.680 -6.179 1.00 90.31 86 PHE A O 1
ATOM 714 N N . LYS A 1 87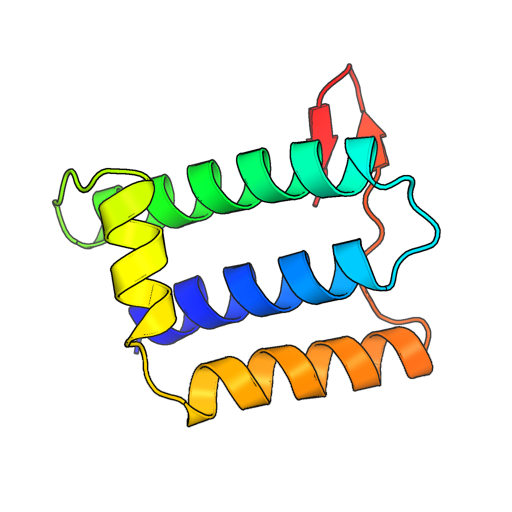 ? 10.338 6.058 -4.539 1.00 88.69 87 LYS A N 1
ATOM 715 C CA . LYS A 1 87 ? 11.656 6.654 -4.314 1.00 88.69 87 LYS A CA 1
ATOM 716 C C . LYS A 1 87 ? 11.892 6.887 -2.838 1.00 88.69 87 LYS A C 1
ATOM 718 O O . LYS A 1 87 ? 11.049 7.454 -2.145 1.00 88.69 87 LYS A O 1
ATOM 723 N N . LYS A 1 88 ? 13.090 6.540 -2.379 1.00 87.44 88 LYS A N 1
ATOM 724 C CA . LYS A 1 88 ? 13.540 6.869 -1.031 1.00 87.44 88 LYS A CA 1
ATOM 725 C C . LYS A 1 88 ? 14.094 8.297 -1.014 1.00 87.44 88 LYS A C 1
ATOM 727 O O . LYS A 1 88 ? 15.060 8.593 -1.714 1.00 87.44 88 LYS A O 1
ATOM 732 N N . VAL A 1 89 ? 13.476 9.185 -0.237 1.00 89.12 89 VAL A N 1
ATOM 733 C CA . VAL A 1 89 ? 13.937 10.566 0.001 1.00 89.12 89 VAL A CA 1
ATOM 734 C C . VAL A 1 89 ? 14.127 10.730 1.502 1.00 89.12 89 VAL A C 1
ATOM 736 O O . VAL A 1 89 ? 13.238 10.379 2.274 1.00 89.12 89 VAL A O 1
ATOM 739 N N . ASP A 1 90 ? 15.304 11.192 1.922 1.00 87.31 90 ASP A N 1
ATOM 740 C CA . ASP A 1 90 ? 15.671 11.362 3.337 1.00 87.31 90 ASP A CA 1
ATOM 741 C C . ASP A 1 90 ? 15.412 10.111 4.202 1.00 87.31 90 ASP A C 1
ATOM 743 O O . ASP A 1 90 ? 14.953 10.184 5.341 1.00 87.31 90 ASP A O 1
ATOM 747 N N . GLY A 1 91 ? 15.681 8.931 3.632 1.00 82.44 91 GLY A N 1
ATOM 748 C CA . GLY A 1 91 ? 15.495 7.643 4.303 1.00 82.44 91 GLY A CA 1
ATOM 749 C C . GLY A 1 91 ? 14.045 7.154 4.376 1.00 82.44 91 GLY A C 1
ATOM 750 O O . GLY A 1 91 ? 13.814 6.099 4.957 1.00 82.44 91 GLY A O 1
ATOM 751 N N . LYS A 1 92 ? 13.082 7.862 3.773 1.00 84.19 92 LYS A N 1
ATOM 752 C CA . LYS A 1 92 ? 11.661 7.485 3.751 1.00 84.19 92 LYS A CA 1
ATOM 753 C C . LYS A 1 92 ? 11.178 7.187 2.338 1.00 84.19 92 LYS A C 1
ATOM 755 O 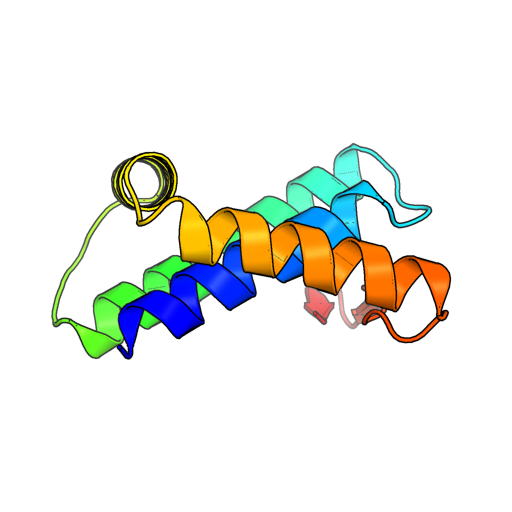O . LYS A 1 92 ? 11.518 7.906 1.398 1.00 84.19 92 LYS A O 1
ATOM 760 N N . TRP A 1 93 ? 10.357 6.152 2.196 1.00 88.12 93 TRP A N 1
ATOM 761 C CA . TRP A 1 93 ? 9.665 5.871 0.943 1.00 88.12 93 TRP A CA 1
ATOM 762 C C . TRP A 1 93 ? 8.621 6.948 0.659 1.00 88.12 93 TRP A C 1
ATOM 764 O O . TRP A 1 93 ? 7.755 7.221 1.487 1.00 88.12 93 TRP A O 1
ATOM 774 N N . ASN A 1 94 ? 8.736 7.567 -0.512 1.00 79.31 94 ASN A N 1
ATOM 775 C CA . ASN A 1 94 ? 7.676 8.360 -1.112 1.00 79.31 94 ASN A CA 1
ATOM 776 C C . ASN A 1 94 ? 6.982 7.472 -2.137 1.00 79.31 94 ASN A C 1
ATOM 778 O O . ASN A 1 94 ? 7.643 6.914 -3.023 1.00 79.31 94 ASN A O 1
ATOM 782 N N . ILE A 1 95 ? 5.679 7.336 -1.928 1.00 75.44 95 ILE A N 1
ATOM 783 C CA . ILE A 1 95 ? 4.733 6.545 -2.708 1.00 75.44 95 ILE A CA 1
ATOM 784 C C . ILE A 1 95 ? 3.969 7.517 -3.601 1.00 75.44 95 ILE A C 1
ATOM 786 O O . ILE A 1 95 ? 3.449 8.512 -3.041 1.00 75.44 95 ILE A O 1
#

Organism: NCBI:txid1419324